Protein AF-A0A9E9LYY3-F1 (afdb_monomer_lite)

Foldseek 3Di:
DDLVVVVVVCVVQVWDWDDDPLFIDIDHDPVVCVVCVVVCVVCVNVNSVVVQVVCLVVVNHPQDDDPNHGDQDPSNVVSVVVVVVVVVVVVVVVVD

Secondary structure (DSSP, 8-state):
--HHHHHHHHHHTT-EEEEETTEEEEES-HHHHHHHHHHHHHTHHHHHHHHHHHHHHTT----EEETTEEE--HHHHHHHHHHHHHHHHHHHTT--

Structure (mmCIF, N/CA/C/O backbone):
data_AF-A0A9E9LYY3-F1
#
_entry.id   AF-A0A9E9LYY3-F1
#
loop_
_atom_site.group_PDB
_atom_site.id
_atom_site.type_symbol
_atom_site.label_atom_id
_atom_site.label_alt_id
_atom_site.label_comp_id
_atom_site.label_asym_id
_atom_site.label_entity_id
_atom_site.label_seq_id
_atom_site.pdbx_PDB_ins_code
_atom_site.Cartn_x
_atom_site.Cartn_y
_atom_site.Cartn_z
_atom_site.occupancy
_atom_site.B_iso_or_equiv
_atom_site.auth_seq_id
_atom_site.auth_comp_id
_atom_site.auth_asym_id
_atom_site.auth_atom_id
_atom_site.pdbx_PDB_model_num
ATOM 1 N N . MET A 1 1 ? 5.431 8.750 12.786 1.00 68.25 1 MET A N 1
ATOM 2 C CA . MET A 1 1 ? 4.513 7.610 12.573 1.00 68.25 1 MET A CA 1
ATOM 3 C C . MET A 1 1 ? 5.264 6.540 11.789 1.00 68.25 1 MET A C 1
ATOM 5 O O . MET A 1 1 ? 6.020 6.913 10.905 1.00 68.25 1 MET A O 1
ATOM 9 N N . ASN A 1 2 ? 5.129 5.250 12.106 1.00 88.88 2 ASN A N 1
ATOM 10 C CA . ASN A 1 2 ? 5.723 4.184 11.285 1.00 88.88 2 ASN A CA 1
ATOM 11 C C . ASN A 1 2 ? 4.665 3.678 10.291 1.00 88.88 2 ASN A C 1
ATOM 13 O O . ASN A 1 2 ? 3.712 3.017 10.698 1.00 88.88 2 ASN A O 1
ATOM 17 N N . ILE A 1 3 ? 4.828 4.010 9.008 1.00 89.06 3 ILE A N 1
ATOM 18 C CA . ILE A 1 3 ? 3.831 3.733 7.962 1.00 89.06 3 ILE A CA 1
ATOM 19 C C . ILE A 1 3 ? 3.665 2.242 7.685 1.00 89.06 3 ILE A C 1
ATOM 21 O O . ILE A 1 3 ? 2.538 1.789 7.519 1.00 89.06 3 ILE A O 1
ATOM 25 N N . ALA A 1 4 ? 4.748 1.466 7.739 1.00 87.69 4 ALA A N 1
ATOM 26 C CA . ALA A 1 4 ? 4.668 0.016 7.590 1.00 87.69 4 ALA A CA 1
ATOM 27 C C . ALA A 1 4 ? 3.793 -0.606 8.692 1.00 87.69 4 ALA A C 1
ATOM 29 O O . ALA A 1 4 ? 2.933 -1.437 8.412 1.00 87.69 4 ALA A O 1
ATOM 30 N N . ARG A 1 5 ? 3.950 -0.147 9.945 1.00 91.69 5 ARG A N 1
ATOM 31 C CA . ARG A 1 5 ? 3.109 -0.603 11.066 1.00 91.69 5 ARG A CA 1
ATOM 32 C C . ARG A 1 5 ? 1.654 -0.160 10.923 1.00 91.69 5 ARG A C 1
ATOM 34 O O . ARG A 1 5 ? 0.769 -0.945 11.233 1.00 91.69 5 ARG A O 1
ATOM 41 N N . LEU A 1 6 ? 1.407 1.060 10.441 1.00 90.50 6 LEU A N 1
ATOM 42 C CA . LEU A 1 6 ? 0.052 1.547 10.168 1.00 90.50 6 LEU A CA 1
ATOM 43 C C . LEU A 1 6 ? -0.639 0.695 9.096 1.00 90.50 6 LEU A C 1
ATOM 45 O O . LEU A 1 6 ? -1.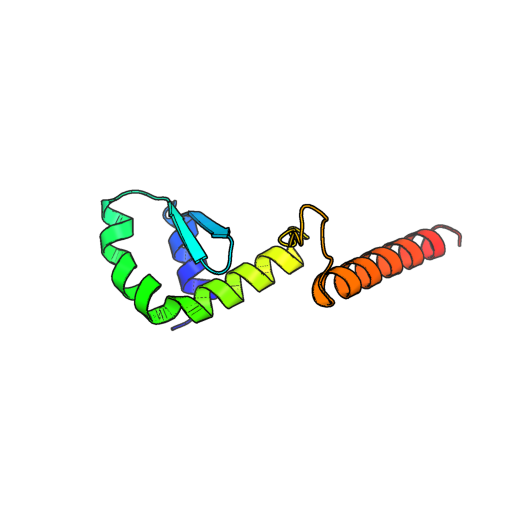771 0.268 9.290 1.00 90.50 6 LEU A O 1
ATOM 49 N N . ILE A 1 7 ? 0.046 0.418 7.985 1.00 90.62 7 ILE A N 1
ATOM 50 C CA . ILE A 1 7 ? -0.490 -0.400 6.891 1.00 90.62 7 ILE A CA 1
ATOM 51 C C . ILE A 1 7 ? -0.739 -1.839 7.360 1.00 90.62 7 ILE A C 1
ATOM 53 O O . ILE A 1 7 ? -1.784 -2.399 7.041 1.00 90.62 7 ILE A O 1
ATOM 57 N N . ALA A 1 8 ? 0.175 -2.423 8.141 1.00 91.19 8 ALA A N 1
ATOM 58 C CA . ALA A 1 8 ? -0.009 -3.752 8.722 1.00 91.19 8 ALA A CA 1
ATOM 59 C C . ALA A 1 8 ? -1.243 -3.810 9.634 1.00 91.19 8 ALA A C 1
ATOM 61 O O . ALA A 1 8 ? -2.100 -4.663 9.429 1.00 91.19 8 ALA A O 1
ATOM 62 N N . TYR A 1 9 ? -1.387 -2.846 10.550 1.00 91.25 9 TYR A N 1
ATOM 63 C CA . TYR A 1 9 ? -2.567 -2.716 11.409 1.00 91.25 9 TYR A CA 1
ATOM 64 C C . TYR A 1 9 ? -3.859 -2.627 10.587 1.00 91.25 9 TYR A C 1
ATOM 66 O O . TYR A 1 9 ? -4.811 -3.364 10.820 1.00 91.25 9 TYR A O 1
ATOM 74 N N . CYS A 1 10 ? -3.878 -1.773 9.562 1.00 91.50 10 CY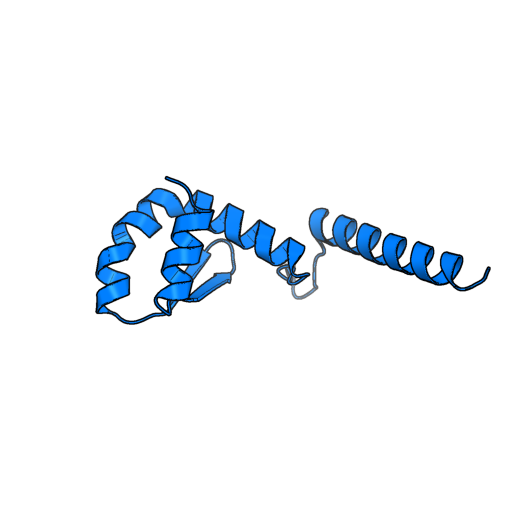S A N 1
ATOM 75 C CA . CYS A 1 10 ? -5.029 -1.642 8.672 1.00 91.50 10 CYS A CA 1
ATOM 76 C C . CYS A 1 10 ? -5.392 -2.992 8.025 1.00 91.50 10 CYS A C 1
ATOM 78 O O . CYS A 1 10 ? -6.553 -3.394 8.054 1.00 91.50 10 CYS A O 1
ATOM 80 N N . ARG A 1 11 ? -4.404 -3.729 7.503 1.00 91.94 11 ARG A N 1
ATOM 81 C CA . ARG A 1 11 ? -4.613 -5.052 6.888 1.00 91.94 11 ARG A CA 1
ATOM 82 C C . ARG A 1 11 ? -5.152 -6.084 7.881 1.00 91.94 11 ARG A C 1
ATOM 84 O O . ARG A 1 11 ? -6.061 -6.829 7.532 1.00 91.94 11 ARG A O 1
ATOM 91 N N . GLU A 1 12 ? -4.634 -6.109 9.109 1.00 93.81 12 GLU A N 1
ATOM 92 C CA . GLU A 1 12 ? -5.114 -6.993 10.185 1.00 93.81 12 GLU A CA 1
ATOM 93 C C . GLU A 1 12 ? -6.581 -6.720 10.549 1.00 93.81 12 GLU A C 1
ATOM 95 O O . GLU A 1 12 ? -7.317 -7.641 10.897 1.00 93.81 12 GLU A O 1
ATOM 100 N N . HIS A 1 13 ? -7.025 -5.473 10.391 1.00 90.94 13 HIS A N 1
ATOM 101 C CA . HIS A 1 13 ? -8.406 -5.044 10.609 1.00 90.94 13 HIS A CA 1
ATOM 102 C C . HIS A 1 13 ? -9.280 -5.081 9.343 1.00 90.94 13 HIS A C 1
ATOM 104 O O . HIS A 1 13 ? -10.349 -4.475 9.305 1.00 90.94 13 HIS A O 1
ATOM 110 N N . GLY A 1 14 ? -8.857 -5.808 8.303 1.00 89.75 14 GLY A N 1
ATOM 111 C CA . GLY A 1 14 ? -9.656 -6.017 7.091 1.00 89.75 14 GLY A CA 1
ATOM 112 C C . GLY A 1 14 ? -9.701 -4.813 6.149 1.00 89.75 14 GLY A C 1
ATOM 113 O O . GLY A 1 14 ? -10.598 -4.718 5.310 1.00 89.75 14 GLY A O 1
ATOM 114 N N . ILE A 1 15 ? -8.748 -3.888 6.280 1.00 91.50 15 ILE A N 1
ATOM 115 C CA . ILE A 1 15 ? -8.618 -2.733 5.399 1.00 91.50 15 ILE A CA 1
ATOM 116 C C . ILE A 1 15 ? -7.645 -3.060 4.268 1.00 91.50 15 ILE A C 1
ATOM 118 O O . ILE A 1 15 ? -6.465 -3.350 4.478 1.00 91.50 15 ILE A O 1
ATOM 122 N N . GLU A 1 16 ? -8.138 -2.951 3.043 1.00 89.44 16 GLU A N 1
ATOM 123 C CA . GLU A 1 16 ? -7.380 -3.157 1.818 1.00 89.44 16 GLU A CA 1
ATOM 124 C C . GLU A 1 16 ? -6.991 -1.817 1.189 1.00 89.44 16 GLU A C 1
ATOM 126 O O . GLU A 1 16 ? -7.785 -0.871 1.134 1.00 89.44 16 GLU A O 1
ATOM 131 N N . PHE A 1 17 ? -5.773 -1.759 0.648 1.00 87.31 17 PHE A N 1
ATOM 132 C CA . PHE A 1 17 ? -5.277 -0.619 -0.116 1.00 87.31 17 PHE A CA 1
ATOM 133 C C . PHE A 1 17 ? -5.118 -1.007 -1.582 1.00 87.31 17 PHE A C 1
ATOM 135 O O . PHE A 1 17 ? -4.459 -1.994 -1.904 1.00 87.31 17 PHE A O 1
ATOM 142 N N . CYS A 1 18 ? -5.666 -0.193 -2.479 1.00 82.81 18 CYS A N 1
ATOM 143 C CA . CYS A 1 18 ? -5.438 -0.311 -3.913 1.00 82.81 18 CYS A CA 1
ATOM 144 C C . CYS A 1 18 ? -4.790 0.971 -4.426 1.00 82.81 18 CYS A C 1
ATOM 146 O O . CYS A 1 18 ? -5.383 2.050 -4.346 1.00 82.81 18 CYS A O 1
ATOM 148 N N . LEU A 1 19 ? -3.584 0.856 -4.975 1.00 80.19 19 LEU A N 1
ATOM 149 C CA . LEU A 1 19 ? -2.901 1.968 -5.621 1.00 80.19 19 LEU A CA 1
ATOM 150 C C . LEU A 1 19 ? -3.326 2.061 -7.094 1.00 80.19 19 LEU A C 1
ATOM 152 O O . LEU A 1 19 ? -3.367 1.056 -7.798 1.00 80.19 19 LEU A O 1
ATOM 156 N N . GLY A 1 20 ? -3.623 3.266 -7.576 1.00 73.88 20 GLY A N 1
ATOM 157 C CA . GLY A 1 20 ? -3.873 3.517 -8.996 1.00 73.88 20 GLY A CA 1
ATOM 158 C C . GLY A 1 20 ? -3.723 4.994 -9.349 1.00 73.88 20 GLY A C 1
ATOM 159 O O . GLY A 1 20 ? -4.216 5.852 -8.619 1.00 73.88 20 GLY A O 1
ATOM 160 N N . ASN A 1 21 ? -3.041 5.303 -10.458 1.00 70.62 21 ASN A N 1
ATOM 161 C CA . ASN A 1 21 ? -2.834 6.666 -10.978 1.00 70.62 21 ASN A CA 1
ATOM 162 C C . ASN A 1 21 ? -2.375 7.690 -9.914 1.00 70.62 21 ASN A C 1
ATOM 164 O O . ASN A 1 21 ? -2.899 8.800 -9.846 1.00 70.62 21 ASN A O 1
ATOM 168 N N . GLY A 1 22 ? -1.444 7.312 -9.028 1.00 69.88 22 GLY A N 1
ATOM 169 C CA . GLY A 1 22 ? -0.953 8.194 -7.955 1.00 69.88 22 GLY A CA 1
ATOM 170 C C . GLY A 1 22 ? -1.968 8.465 -6.833 1.00 69.88 22 GLY A C 1
ATOM 171 O O . GLY A 1 22 ? -1.801 9.386 -6.034 1.00 69.88 22 GLY A O 1
ATOM 172 N N . THR A 1 23 ? -3.038 7.674 -6.763 1.00 74.19 23 THR A N 1
ATOM 173 C CA . THR A 1 23 ? -4.037 7.714 -5.694 1.00 74.19 23 THR A CA 1
ATOM 174 C C . THR A 1 23 ? -4.089 6.383 -4.962 1.00 74.19 23 THR A C 1
ATOM 176 O O . THR A 1 23 ? -3.849 5.330 -5.552 1.00 74.19 23 THR A O 1
ATOM 179 N N . VAL A 1 24 ? -4.414 6.433 -3.669 1.00 83.19 24 VAL A N 1
ATOM 180 C CA . VAL A 1 24 ? -4.709 5.241 -2.876 1.00 83.19 24 VAL A CA 1
ATOM 181 C C . VAL A 1 24 ? -6.215 5.179 -2.650 1.00 83.19 24 VAL A C 1
ATOM 183 O O . VAL A 1 24 ? -6.829 6.149 -2.201 1.00 83.19 24 VAL A O 1
ATOM 186 N N . LYS A 1 25 ? -6.818 4.052 -3.013 1.00 85.31 25 LYS A N 1
ATOM 187 C CA . LYS A 1 25 ? -8.189 3.695 -2.658 1.00 85.31 25 LYS A CA 1
ATOM 188 C C . LYS A 1 25 ? -8.128 2.773 -1.451 1.00 85.31 25 LYS A C 1
ATOM 190 O O . LYS A 1 25 ? -7.255 1.912 -1.381 1.00 85.31 25 LYS A O 1
ATOM 195 N N . VAL A 1 26 ? -9.050 2.970 -0.520 1.00 87.94 26 VAL A N 1
ATOM 196 C CA . VAL A 1 26 ? -9.133 2.210 0.727 1.00 87.94 26 VAL A CA 1
ATOM 197 C C . VAL A 1 26 ? -10.483 1.509 0.750 1.00 87.94 26 VAL A C 1
ATOM 199 O O . VAL A 1 26 ? -11.498 2.128 0.423 1.00 87.94 26 VAL A O 1
ATOM 202 N N . ARG A 1 27 ? -10.496 0.225 1.095 1.00 88.94 27 ARG A N 1
ATOM 203 C CA . ARG A 1 27 ? -11.704 -0.592 1.252 1.00 88.94 27 ARG A CA 1
ATOM 204 C C . ARG A 1 27 ? -11.669 -1.251 2.627 1.00 88.94 27 ARG A C 1
ATOM 206 O O . ARG A 1 27 ? -10.605 -1.653 3.063 1.00 88.94 27 ARG A O 1
ATOM 213 N N . GLY A 1 28 ? -12.810 -1.355 3.293 1.00 88.38 28 GLY A N 1
ATOM 214 C CA . GLY A 1 28 ? -12.923 -1.835 4.670 1.00 88.38 28 GLY A CA 1
ATOM 215 C C . GLY A 1 28 ? -14.311 -1.524 5.227 1.00 88.38 28 GLY A C 1
ATOM 216 O O . GLY A 1 28 ? -15.174 -1.030 4.492 1.00 88.38 28 GLY A O 1
ATOM 217 N N . THR A 1 29 ? -14.535 -1.810 6.506 1.00 89.12 29 THR A N 1
ATOM 218 C CA . THR A 1 29 ? -15.788 -1.461 7.185 1.00 89.12 29 THR A CA 1
ATOM 219 C C . THR A 1 29 ? -15.851 0.047 7.460 1.00 89.12 29 THR A C 1
ATOM 221 O O . THR A 1 29 ? -14.828 0.695 7.684 1.00 89.12 29 THR A O 1
ATOM 224 N N . ALA A 1 30 ? -17.048 0.635 7.364 1.00 84.56 30 ALA A N 1
ATOM 225 C CA . ALA A 1 30 ? -17.222 2.091 7.396 1.00 84.56 30 ALA A CA 1
ATOM 226 C C . ALA A 1 30 ? -16.787 2.717 8.732 1.00 84.56 30 ALA A C 1
ATOM 228 O O . ALA A 1 30 ? -16.135 3.754 8.733 1.00 84.56 30 ALA A O 1
ATOM 229 N N . ASP A 1 31 ? -17.089 2.042 9.839 1.00 87.81 31 ASP A N 1
ATOM 230 C CA . ASP A 1 31 ? -16.702 2.406 11.204 1.00 87.81 31 ASP A CA 1
ATOM 231 C C . ASP A 1 31 ? -15.180 2.516 11.369 1.00 87.81 31 ASP A C 1
ATOM 233 O O . ASP A 1 31 ? -14.669 3.545 11.809 1.00 87.81 31 ASP A O 1
ATOM 237 N N . ILE A 1 32 ? -14.444 1.495 10.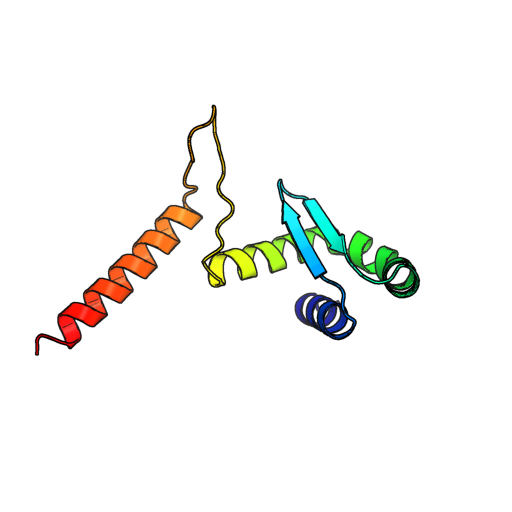928 1.00 84.25 32 ILE A N 1
ATOM 238 C CA . ILE A 1 32 ? -12.982 1.469 11.022 1.00 84.25 32 ILE A CA 1
ATOM 239 C C . ILE A 1 32 ? -12.369 2.485 10.051 1.00 84.25 32 ILE A C 1
ATOM 241 O O . ILE A 1 32 ? -11.418 3.188 10.395 1.00 84.25 32 ILE A O 1
ATOM 245 N N . ILE A 1 33 ? -12.911 2.601 8.832 1.00 88.00 33 ILE A N 1
ATOM 246 C CA . ILE A 1 33 ? -12.425 3.582 7.857 1.00 88.00 33 ILE A CA 1
ATOM 247 C C . ILE A 1 33 ? -12.555 4.999 8.407 1.00 88.00 33 ILE A C 1
ATOM 249 O O . ILE A 1 33 ? -11.594 5.754 8.290 1.00 88.00 33 ILE A O 1
ATOM 253 N N . GLU A 1 34 ? -13.701 5.370 8.979 1.00 89.19 34 GLU A N 1
ATOM 254 C CA . GLU A 1 34 ? -13.924 6.713 9.523 1.00 89.19 34 GLU A CA 1
ATOM 255 C C . GLU A 1 34 ? -12.954 7.048 10.658 1.00 89.19 34 GLU A C 1
ATOM 257 O O . GLU A 1 34 ? -12.425 8.163 10.691 1.00 89.19 34 GLU A O 1
ATOM 262 N N . GLU A 1 35 ? -12.650 6.078 11.524 1.00 89.00 35 GLU A N 1
ATOM 263 C CA . GLU A 1 35 ? -11.690 6.242 12.617 1.00 89.00 35 GLU A CA 1
ATOM 264 C C . GLU A 1 35 ? -10.269 6.514 12.099 1.00 89.00 35 GLU A C 1
ATOM 266 O O . GLU A 1 35 ? -9.577 7.414 12.586 1.00 89.00 35 GLU A O 1
ATOM 271 N N . ILE A 1 36 ? -9.829 5.785 11.066 1.00 88.12 36 ILE A N 1
ATOM 272 C CA . ILE A 1 36 ? -8.445 5.879 10.582 1.00 88.12 36 ILE A CA 1
ATOM 273 C C . ILE A 1 36 ? -8.245 6.902 9.458 1.00 88.12 36 ILE A C 1
ATOM 275 O O . ILE A 1 36 ? -7.107 7.285 9.161 1.00 88.12 36 ILE A O 1
ATOM 279 N N . LEU A 1 37 ? -9.323 7.361 8.811 1.00 87.94 37 LEU A N 1
ATOM 280 C CA . LEU A 1 37 ? -9.272 8.260 7.653 1.00 87.94 37 LEU A CA 1
ATOM 281 C C . LEU A 1 37 ? -8.424 9.520 7.893 1.00 87.94 37 LEU A C 1
ATOM 283 O O . LEU A 1 37 ? -7.657 9.884 6.994 1.00 87.94 37 LEU A O 1
ATOM 287 N N . PRO A 1 38 ? -8.514 10.202 9.056 1.00 91.62 38 PRO A N 1
ATOM 288 C CA . PRO A 1 38 ? -7.700 11.384 9.328 1.00 91.62 38 PRO A CA 1
ATOM 289 C C . PRO A 1 38 ? -6.201 11.068 9.314 1.00 91.62 38 PRO A C 1
ATOM 291 O O . PRO A 1 38 ? -5.414 11.818 8.734 1.00 91.62 38 PRO A O 1
ATOM 294 N N . VAL A 1 39 ? -5.817 9.921 9.882 1.00 90.94 39 VAL A N 1
ATOM 295 C CA . VAL A 1 39 ? -4.425 9.454 9.932 1.00 90.94 39 VAL A CA 1
ATOM 296 C C . VAL A 1 39 ? -3.932 9.103 8.529 1.00 90.94 39 VAL A C 1
ATOM 298 O O . VAL A 1 39 ? -2.858 9.549 8.121 1.00 90.94 39 VAL A O 1
ATOM 301 N N . LEU A 1 40 ? -4.737 8.378 7.745 1.00 88.31 40 LEU A N 1
ATOM 302 C CA . LEU A 1 40 ? -4.401 8.048 6.357 1.00 88.31 40 LEU A CA 1
ATOM 303 C C . LEU A 1 40 ? -4.229 9.302 5.489 1.00 88.31 40 LEU A C 1
ATOM 305 O O . LEU A 1 40 ? -3.327 9.359 4.654 1.00 88.31 40 LEU A O 1
ATOM 309 N N . ARG A 1 41 ? -5.068 10.327 5.686 1.00 89.44 41 ARG A N 1
ATOM 310 C CA . ARG A 1 41 ? -4.958 11.600 4.958 1.00 89.44 41 ARG A CA 1
ATOM 311 C C . ARG A 1 41 ? -3.687 12.361 5.323 1.00 89.44 41 ARG A C 1
ATOM 313 O O . ARG A 1 41 ? -3.021 12.853 4.414 1.00 89.44 41 ARG A O 1
ATOM 320 N N . ALA A 1 42 ? -3.339 12.426 6.609 1.00 91.19 42 ALA A N 1
ATOM 321 C CA . ALA A 1 42 ? -2.131 13.107 7.077 1.00 91.19 42 ALA A CA 1
ATOM 322 C C . ALA A 1 42 ? -0.847 12.488 6.495 1.00 91.19 42 ALA A C 1
ATOM 324 O O . ALA A 1 42 ? 0.103 13.207 6.199 1.00 91.19 42 ALA A O 1
ATOM 325 N N . HIS A 1 43 ? -0.852 11.173 6.262 1.00 90.00 43 HIS A N 1
ATOM 326 C CA . HIS A 1 43 ? 0.304 10.413 5.781 1.00 90.00 43 HIS A CA 1
ATOM 327 C C . HIS A 1 43 ? 0.166 9.914 4.332 1.00 90.00 43 HIS A C 1
ATOM 329 O O . HIS A 1 43 ? 0.869 8.991 3.917 1.00 90.00 43 HIS A O 1
ATOM 335 N N . LYS A 1 44 ? -0.720 10.520 3.527 1.00 87.12 44 LYS A N 1
ATOM 336 C CA . LYS A 1 44 ? -1.074 10.038 2.177 1.00 87.12 44 LYS A CA 1
ATOM 337 C C . LYS A 1 44 ? 0.142 9.763 1.285 1.00 87.12 44 LYS A C 1
ATOM 339 O O . LYS A 1 44 ? 0.181 8.733 0.619 1.00 87.12 44 LYS A O 1
ATOM 344 N N . LYS A 1 45 ? 1.105 10.690 1.241 1.00 85.62 45 LYS A N 1
ATOM 345 C CA . LYS A 1 45 ? 2.296 10.563 0.385 1.00 85.62 45 LYS A CA 1
ATOM 346 C C . LYS A 1 45 ? 3.151 9.368 0.804 1.00 85.62 45 LYS A C 1
ATOM 348 O O . LYS A 1 45 ? 3.471 8.529 -0.023 1.00 85.62 45 LYS A O 1
ATOM 353 N N . GLU A 1 46 ? 3.445 9.264 2.093 1.00 88.31 46 GLU A N 1
ATOM 354 C CA . GLU A 1 46 ? 4.288 8.200 2.640 1.00 88.31 46 GLU A CA 1
ATOM 355 C C . GLU A 1 46 ? 3.639 6.817 2.460 1.00 88.31 46 GLU A C 1
ATOM 357 O O . GLU A 1 46 ? 4.328 5.839 2.183 1.00 88.31 46 GLU A O 1
ATOM 362 N N . ILE A 1 47 ? 2.305 6.738 2.560 1.00 87.94 47 ILE A N 1
ATOM 363 C CA . ILE A 1 47 ? 1.533 5.520 2.272 1.00 87.94 47 ILE A CA 1
ATOM 364 C C . ILE A 1 47 ? 1.653 5.136 0.793 1.00 87.94 47 ILE A C 1
ATOM 366 O O . ILE A 1 47 ? 1.898 3.972 0.488 1.00 87.94 47 ILE A O 1
ATOM 370 N N . ILE A 1 48 ? 1.500 6.096 -0.126 1.00 86.00 48 ILE A N 1
ATOM 371 C CA . ILE A 1 48 ? 1.655 5.854 -1.568 1.00 86.00 48 ILE A CA 1
ATOM 372 C C . ILE A 1 48 ? 3.066 5.358 -1.884 1.00 86.00 48 ILE A C 1
ATOM 374 O O . ILE A 1 48 ? 3.203 4.362 -2.594 1.00 86.00 48 ILE A O 1
ATOM 378 N N . ASP A 1 49 ? 4.094 6.007 -1.341 1.00 84.88 49 ASP A N 1
ATOM 379 C CA . ASP A 1 49 ? 5.489 5.628 -1.568 1.00 84.88 49 ASP A CA 1
ATOM 380 C C . ASP A 1 49 ? 5.748 4.202 -1.052 1.00 84.88 49 ASP A C 1
ATOM 382 O O . ASP A 1 49 ? 6.300 3.368 -1.772 1.00 84.88 49 ASP A O 1
ATOM 386 N N . HIS A 1 50 ? 5.265 3.877 0.153 1.00 86.56 50 HIS A N 1
ATOM 387 C CA . HIS A 1 50 ? 5.414 2.542 0.735 1.00 86.56 50 HIS A CA 1
ATOM 388 C C . HIS A 1 50 ? 4.711 1.456 -0.092 1.00 86.56 50 HIS A C 1
ATOM 390 O O . HIS A 1 50 ? 5.323 0.445 -0.431 1.00 86.56 50 HIS A O 1
ATOM 396 N N . LEU A 1 51 ? 3.445 1.677 -0.462 1.00 84.44 51 LEU A N 1
ATOM 397 C CA . LEU A 1 51 ? 2.672 0.728 -1.270 1.00 84.44 51 LEU A CA 1
ATOM 398 C C . LEU A 1 51 ? 3.255 0.566 -2.680 1.00 84.44 51 LEU A C 1
ATOM 400 O O . LEU A 1 51 ? 3.228 -0.531 -3.229 1.00 84.44 51 LEU A O 1
ATOM 404 N N . SER A 1 52 ? 3.816 1.630 -3.261 1.00 80.75 52 SER A N 1
ATOM 405 C CA . SER A 1 52 ? 4.487 1.565 -4.566 1.00 80.75 52 SER A CA 1
ATOM 406 C C . SER A 1 52 ? 5.726 0.671 -4.505 1.00 80.75 52 SER A C 1
ATOM 408 O O . SER A 1 52 ? 5.927 -0.166 -5.383 1.00 80.75 52 SER A O 1
ATOM 410 N N . ILE A 1 53 ? 6.527 0.798 -3.443 1.00 79.38 53 ILE A N 1
ATOM 411 C CA . ILE A 1 53 ? 7.694 -0.060 -3.204 1.00 79.38 53 ILE A CA 1
ATOM 412 C C . ILE A 1 53 ? 7.262 -1.518 -2.997 1.00 79.38 53 ILE A C 1
ATOM 414 O O . ILE A 1 53 ? 7.848 -2.420 -3.596 1.00 79.38 53 ILE A O 1
ATOM 418 N N . GLU A 1 54 ? 6.223 -1.770 -2.194 1.00 79.31 54 GLU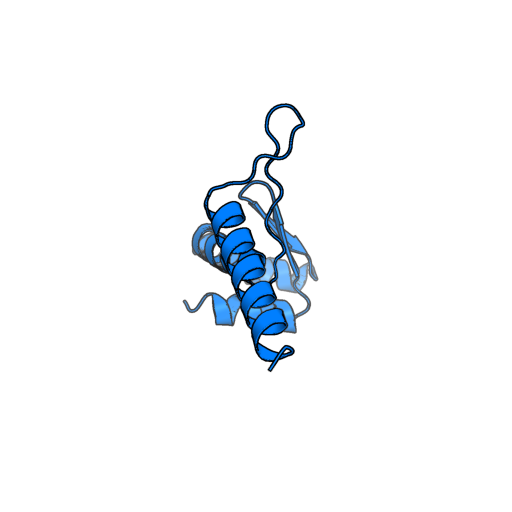 A N 1
ATOM 419 C CA . GLU A 1 54 ? 5.674 -3.122 -2.020 1.00 79.31 54 GLU A CA 1
ATOM 420 C C . GLU A 1 54 ? 5.196 -3.725 -3.350 1.00 79.31 54 GLU A C 1
ATOM 422 O O . GLU A 1 54 ? 5.479 -4.889 -3.626 1.00 79.31 54 GLU A O 1
ATOM 427 N N . MET A 1 55 ? 4.529 -2.941 -4.202 1.00 72.38 55 MET A N 1
ATOM 428 C CA . MET A 1 55 ? 4.084 -3.371 -5.531 1.00 72.38 55 MET A CA 1
ATOM 429 C C . MET A 1 55 ? 5.256 -3.728 -6.457 1.00 72.38 55 MET A C 1
ATOM 431 O O . MET A 1 55 ? 5.211 -4.763 -7.126 1.00 72.38 55 MET A O 1
ATOM 435 N N . ILE A 1 56 ? 6.334 -2.935 -6.445 1.00 68.81 56 ILE A N 1
ATOM 436 C CA . ILE A 1 56 ? 7.577 -3.242 -7.170 1.00 68.81 56 ILE A CA 1
ATOM 437 C C . ILE A 1 56 ? 8.165 -4.573 -6.677 1.00 68.81 56 ILE A C 1
ATOM 439 O O . ILE A 1 56 ? 8.451 -5.455 -7.489 1.00 68.81 56 ILE A O 1
ATOM 443 N N . HIS A 1 57 ? 8.292 -4.759 -5.359 1.00 70.12 57 HIS A N 1
ATOM 444 C CA . HIS A 1 57 ? 8.824 -5.996 -4.775 1.00 70.12 57 HIS A CA 1
ATOM 445 C C . HIS A 1 57 ? 7.943 -7.221 -5.050 1.00 70.12 57 HIS A C 1
ATOM 447 O O . HIS A 1 57 ? 8.466 -8.304 -5.311 1.00 70.12 57 HIS A O 1
ATOM 453 N N . ALA A 1 58 ? 6.619 -7.055 -5.058 1.00 67.81 58 ALA A N 1
ATOM 454 C CA . ALA A 1 58 ? 5.671 -8.105 -5.425 1.00 67.81 58 ALA A CA 1
ATOM 455 C C . ALA A 1 58 ? 5.720 -8.456 -6.925 1.00 67.81 58 ALA A C 1
ATOM 457 O O . ALA A 1 58 ? 5.097 -9.421 -7.362 1.00 67.81 58 ALA A O 1
ATOM 458 N N . GLY A 1 59 ? 6.456 -7.687 -7.736 1.00 63.00 59 GLY A N 1
ATOM 459 C CA . GLY A 1 59 ? 6.462 -7.821 -9.189 1.00 63.00 59 GLY A CA 1
ATOM 460 C C . GLY A 1 59 ? 5.180 -7.318 -9.853 1.00 63.00 59 GLY A C 1
ATOM 461 O O . GLY A 1 59 ? 5.026 -7.513 -11.056 1.00 63.00 59 GLY A O 1
ATOM 462 N N . CYS A 1 60 ? 4.303 -6.662 -9.093 1.00 61.34 60 CYS A N 1
ATOM 463 C CA . CYS A 1 60 ? 3.083 -6.007 -9.546 1.00 61.34 60 CYS A CA 1
ATOM 464 C C . CYS A 1 60 ? 3.411 -4.565 -9.936 1.00 61.34 60 CYS A C 1
ATOM 466 O O . CYS A 1 60 ? 2.978 -3.617 -9.287 1.00 61.34 60 CYS A O 1
ATOM 468 N N . LEU A 1 61 ? 4.240 -4.386 -10.960 1.00 57.84 61 LEU A N 1
ATOM 469 C CA . LEU A 1 61 ? 4.559 -3.049 -11.441 1.00 57.84 61 LEU A CA 1
ATOM 470 C C . LEU A 1 61 ? 3.303 -2.421 -12.067 1.00 57.84 61 LEU A C 1
ATOM 472 O O . LEU A 1 61 ? 2.657 -3.088 -12.875 1.00 57.84 61 LEU A O 1
ATOM 476 N N . PRO A 1 62 ? 2.948 -1.167 -11.738 1.00 54.53 62 PRO A N 1
ATOM 477 C CA . PRO A 1 62 ? 1.855 -0.493 -12.422 1.00 54.53 62 PRO A CA 1
ATOM 478 C C . PRO A 1 62 ? 2.189 -0.373 -13.913 1.00 54.53 62 PRO A C 1
ATOM 480 O O . PRO A 1 62 ? 3.199 0.221 -14.286 1.00 54.53 62 PRO A O 1
ATOM 483 N N . GLU A 1 63 ? 1.355 -0.956 -14.770 1.00 56.66 63 GLU A N 1
ATOM 484 C CA . GLU A 1 63 ? 1.446 -0.762 -16.215 1.00 56.66 63 GLU A CA 1
ATOM 485 C C . GLU A 1 63 ? 1.095 0.699 -16.514 1.00 56.66 63 GLU A C 1
ATOM 487 O O . GLU A 1 63 ? -0.041 1.144 -16.335 1.00 56.66 63 GLU A O 1
ATOM 492 N N . VAL A 1 64 ? 2.099 1.486 -16.899 1.00 51.38 64 VAL A N 1
ATOM 493 C CA . VAL A 1 64 ? 1.890 2.857 -17.362 1.00 51.38 64 VAL A CA 1
ATOM 494 C C . VAL A 1 64 ? 1.604 2.765 -18.849 1.00 51.38 64 VAL A C 1
ATOM 496 O O . VAL A 1 64 ? 2.384 2.161 -19.565 1.00 51.38 64 VAL A O 1
ATOM 499 N N . TYR A 1 65 ? 0.513 3.352 -19.332 1.00 48.88 65 TYR A N 1
ATOM 500 C CA . TYR A 1 65 ? 0.200 3.374 -20.762 1.00 48.88 65 TYR A CA 1
ATOM 501 C C . TYR A 1 65 ? 0.350 4.791 -21.322 1.00 48.88 65 TYR A C 1
ATOM 503 O O . TYR A 1 65 ? -0.184 5.744 -20.753 1.00 48.88 65 TYR A O 1
ATOM 511 N N . TYR A 1 66 ? 1.025 4.941 -22.463 1.00 44.06 66 TYR A N 1
ATOM 512 C CA . TYR A 1 66 ? 1.087 6.189 -23.228 1.00 44.06 66 TYR A CA 1
ATOM 513 C C . TYR A 1 66 ? 0.514 5.953 -24.623 1.00 44.06 66 TYR A C 1
ATOM 515 O O . TYR A 1 66 ? 1.004 5.117 -25.373 1.00 44.06 66 TYR A O 1
ATOM 523 N N . ARG A 1 67 ? -0.551 6.688 -24.973 1.00 63.50 67 ARG A N 1
ATOM 524 C CA . ARG A 1 67 ? -1.307 6.514 -26.233 1.00 63.50 67 ARG A CA 1
ATOM 525 C C . ARG A 1 67 ? -1.835 5.087 -26.465 1.00 63.50 67 ARG A C 1
ATOM 527 O O . ARG A 1 67 ? -1.988 4.673 -27.605 1.00 63.50 67 ARG A O 1
ATOM 534 N N . GLY A 1 68 ? -2.149 4.367 -25.388 1.00 53.53 68 GLY A N 1
ATOM 535 C CA . GLY A 1 68 ? -2.660 2.993 -25.454 1.00 53.53 68 GLY A CA 1
ATOM 536 C C . GLY A 1 68 ? -1.578 1.913 -25.473 1.00 53.53 68 GLY A C 1
ATOM 537 O O . GLY A 1 68 ? -1.914 0.745 -25.333 1.00 53.53 68 GLY A O 1
ATOM 538 N N . GLU A 1 69 ? -0.301 2.290 -25.553 1.00 45.72 69 GLU A N 1
ATOM 539 C CA . GLU A 1 69 ? 0.826 1.355 -25.515 1.00 45.72 69 GLU A CA 1
ATOM 540 C C . GLU A 1 69 ? 1.439 1.297 -24.110 1.00 45.72 69 GLU A C 1
ATOM 542 O O . GLU A 1 69 ? 1.586 2.352 -23.480 1.00 45.72 69 GLU A O 1
ATOM 547 N N . PRO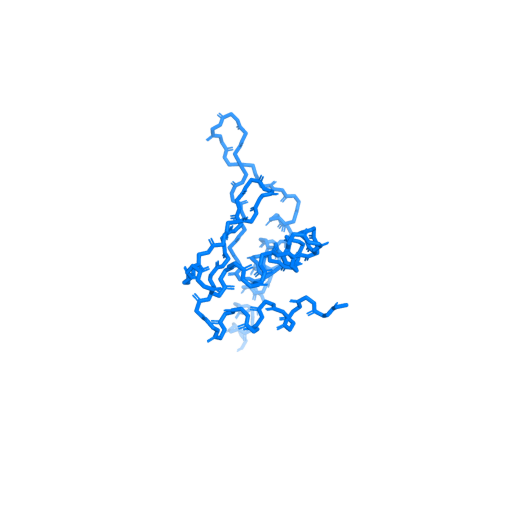 A 1 70 ? 1.807 0.108 -23.594 1.00 52.84 70 PRO A N 1
ATOM 548 C CA . PRO A 1 70 ? 2.501 -0.004 -22.319 1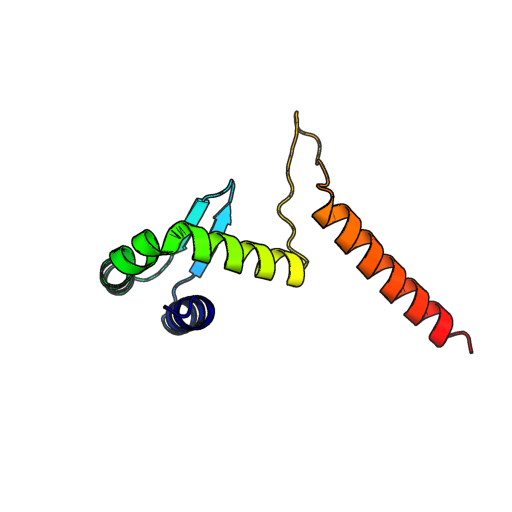.00 52.84 70 PRO A CA 1
ATOM 549 C C . PRO A 1 70 ? 3.887 0.650 -22.417 1.00 52.84 70 PRO A C 1
ATOM 551 O O . PRO A 1 70 ? 4.718 0.304 -23.253 1.00 52.84 70 PRO A O 1
ATOM 554 N N . VAL A 1 71 ? 4.138 1.608 -21.534 1.00 54.88 71 VAL A N 1
ATOM 555 C CA . VAL A 1 71 ? 5.420 2.266 -21.315 1.00 54.88 71 VAL A CA 1
ATOM 556 C C . VAL A 1 71 ? 6.049 1.683 -20.065 1.00 54.88 71 VAL A C 1
ATOM 558 O O . VAL A 1 71 ? 5.558 1.859 -18.952 1.00 54.88 71 VAL A O 1
ATOM 561 N N . TYR A 1 72 ? 7.180 1.017 -20.257 1.00 58.56 72 TYR A N 1
ATOM 562 C CA . TYR A 1 72 ? 8.017 0.557 -19.163 1.00 58.56 72 TYR A CA 1
ATOM 563 C C . TYR A 1 72 ? 8.865 1.730 -18.663 1.00 58.56 72 TYR A C 1
ATOM 565 O O . TYR A 1 72 ? 9.692 2.272 -19.393 1.00 58.56 72 TYR A O 1
ATOM 573 N N . THR A 1 73 ? 8.640 2.146 -17.421 1.00 60.31 73 THR A N 1
ATOM 574 C CA . THR A 1 73 ? 9.505 3.100 -16.710 1.00 60.31 73 THR A CA 1
ATOM 575 C C . THR A 1 73 ? 10.873 2.472 -16.407 1.00 60.31 73 THR A C 1
ATOM 577 O O . THR A 1 73 ? 10.989 1.247 -16.356 1.00 60.31 73 THR A O 1
ATOM 580 N N . GLU A 1 74 ? 11.914 3.281 -16.168 1.00 57.94 74 GLU A N 1
ATOM 581 C CA . GLU A 1 74 ? 13.265 2.784 -15.822 1.00 57.94 74 GLU A CA 1
ATOM 582 C C . GLU A 1 74 ? 13.236 1.781 -14.659 1.00 57.94 74 GLU A C 1
ATOM 584 O O . GLU A 1 74 ? 13.841 0.720 -14.748 1.00 57.94 74 GLU A O 1
ATOM 589 N N . ALA A 1 75 ? 12.412 2.019 -13.633 1.00 54.69 75 ALA A N 1
ATOM 590 C CA . ALA A 1 75 ? 12.239 1.087 -12.516 1.00 54.69 75 ALA A CA 1
ATOM 591 C C . ALA A 1 75 ? 11.663 -0.286 -12.938 1.00 54.69 75 ALA A C 1
ATOM 593 O O . ALA A 1 75 ? 11.962 -1.311 -12.321 1.00 54.69 75 ALA A O 1
ATOM 594 N N . GLN A 1 76 ? 10.836 -0.330 -13.990 1.00 56.56 76 GLN A N 1
ATOM 595 C CA . GLN A 1 76 ? 10.297 -1.572 -14.556 1.00 56.56 76 GLN A CA 1
ATOM 596 C C . GLN A 1 76 ? 11.342 -2.298 -15.409 1.00 56.56 76 GLN A C 1
ATOM 598 O O . GLN A 1 76 ? 11.409 -3.529 -15.369 1.00 56.56 76 GLN A O 1
ATOM 603 N N . ALA A 1 77 ? 12.172 -1.545 -16.135 1.00 58.56 77 ALA A N 1
ATOM 604 C CA . ALA A 1 77 ? 13.296 -2.077 -16.896 1.00 58.56 77 ALA A CA 1
ATOM 605 C C . ALA A 1 77 ? 14.380 -2.657 -15.969 1.00 58.56 77 ALA A C 1
ATOM 607 O O . ALA A 1 77 ? 14.831 -3.780 -16.192 1.00 58.56 77 ALA A O 1
ATOM 608 N N . ASP A 1 78 ? 14.712 -1.962 -14.880 1.00 58.06 78 ASP A N 1
ATOM 609 C CA . ASP A 1 78 ? 15.680 -2.417 -13.878 1.00 58.06 78 ASP A CA 1
ATOM 610 C C . ASP A 1 78 ? 15.209 -3.697 -13.178 1.00 58.06 78 ASP A C 1
ATOM 612 O O . ASP A 1 78 ? 15.975 -4.653 -13.038 1.00 58.06 78 ASP A O 1
ATOM 616 N N . LEU A 1 79 ? 13.925 -3.785 -12.803 1.00 59.19 79 LEU A N 1
ATOM 617 C CA . LEU A 1 79 ? 13.372 -5.007 -12.212 1.00 59.19 79 LEU A CA 1
ATOM 618 C C . LEU A 1 79 ? 13.365 -6.175 -13.211 1.00 59.19 79 LEU A C 1
ATOM 620 O O . LEU A 1 79 ? 13.631 -7.317 -12.825 1.00 59.19 79 LEU A O 1
ATOM 624 N N . ALA A 1 80 ? 13.072 -5.911 -14.487 1.00 59.41 80 ALA A N 1
ATOM 625 C CA . ALA A 1 80 ? 13.164 -6.918 -15.540 1.00 59.41 80 ALA A CA 1
ATOM 626 C C . ALA A 1 80 ? 14.611 -7.404 -15.720 1.00 59.41 80 ALA A C 1
ATOM 628 O O . ALA A 1 80 ? 14.836 -8.612 -15.833 1.00 59.41 80 ALA A O 1
ATOM 629 N N . LEU A 1 81 ? 15.594 -6.500 -15.658 1.00 60.09 81 LEU A N 1
ATOM 630 C CA . LEU A 1 81 ? 17.015 -6.840 -15.707 1.00 60.09 81 LEU A CA 1
ATOM 631 C C . LEU A 1 81 ? 17.422 -7.721 -14.520 1.00 60.09 81 LEU A C 1
ATOM 633 O O . LEU A 1 81 ? 18.021 -8.778 -14.716 1.00 60.09 81 LEU A O 1
ATOM 637 N N . VAL A 1 82 ? 17.029 -7.345 -13.298 1.00 60.97 82 VAL A N 1
ATOM 638 C CA . VAL A 1 82 ? 17.309 -8.114 -12.074 1.00 60.97 82 VAL A CA 1
ATOM 639 C C . VAL A 1 82 ? 16.681 -9.509 -12.140 1.00 60.97 82 VAL A C 1
ATOM 641 O O . VAL A 1 82 ? 17.351 -10.501 -11.844 1.00 60.97 82 VAL A O 1
ATOM 644 N N . LYS A 1 83 ? 15.418 -9.623 -12.577 1.00 58.66 83 LYS A N 1
ATOM 645 C CA . LYS A 1 83 ? 14.744 -10.923 -12.748 1.00 58.66 83 LYS A CA 1
ATOM 646 C C . LYS A 1 83 ? 15.425 -11.787 -13.810 1.00 58.66 83 LYS A C 1
ATOM 648 O O . LYS A 1 83 ? 15.612 -12.983 -13.586 1.00 58.66 83 LYS A O 1
ATOM 653 N N . THR A 1 84 ? 15.829 -11.190 -14.930 1.00 59.12 84 THR A N 1
ATOM 654 C CA . THR A 1 84 ? 16.525 -11.893 -16.019 1.00 59.12 84 THR A CA 1
ATOM 655 C C . THR A 1 84 ? 17.894 -12.388 -15.560 1.00 59.12 84 THR A C 1
ATOM 657 O O . THR A 1 84 ? 18.223 -13.554 -15.771 1.00 59.12 84 THR A O 1
ATOM 660 N N . GLN A 1 85 ? 18.654 -11.560 -14.840 1.00 62.59 85 GLN A N 1
ATOM 661 C CA . GLN A 1 85 ? 19.955 -11.941 -14.291 1.00 62.59 85 GLN A CA 1
ATOM 662 C C . GLN A 1 85 ? 19.835 -13.059 -13.245 1.00 62.59 85 GLN A C 1
ATOM 664 O O . GLN A 1 85 ? 20.628 -14.001 -13.250 1.00 62.59 85 GLN A O 1
ATOM 669 N N . ALA A 1 86 ? 18.823 -13.004 -12.375 1.00 60.41 86 ALA A N 1
ATOM 670 C CA . ALA A 1 86 ? 18.560 -14.053 -11.391 1.00 60.41 86 ALA A CA 1
ATOM 671 C C . ALA A 1 86 ? 18.198 -15.398 -12.052 1.00 60.41 86 ALA A C 1
ATOM 673 O O . ALA A 1 86 ? 18.655 -16.454 -11.606 1.00 60.41 86 ALA A O 1
ATOM 674 N N . LEU A 1 87 ? 17.416 -15.369 -13.136 1.00 58.66 87 LEU A N 1
ATOM 675 C CA . LEU A 1 87 ? 17.114 -16.543 -13.959 1.00 58.66 87 LEU A CA 1
ATOM 676 C C . LEU A 1 87 ? 18.369 -17.101 -14.633 1.00 58.66 87 LEU A C 1
ATOM 678 O O . LEU A 1 87 ? 18.610 -18.305 -14.549 1.00 58.66 87 LEU A O 1
ATOM 682 N N . LEU A 1 88 ? 19.188 -16.236 -15.234 1.00 59.88 88 LEU A N 1
ATOM 683 C CA . LEU A 1 88 ? 20.433 -16.628 -15.892 1.00 59.88 88 LEU A CA 1
ATOM 684 C C . LEU A 1 88 ? 21.373 -17.333 -14.906 1.00 59.88 88 LEU A C 1
ATOM 686 O O . LEU A 1 88 ? 21.827 -18.446 -15.162 1.00 59.88 88 LEU A O 1
ATOM 690 N N . ASN A 1 89 ? 21.570 -16.747 -13.723 1.00 67.38 89 ASN A N 1
ATOM 691 C CA . ASN A 1 89 ? 22.401 -17.323 -12.666 1.00 67.38 89 ASN A CA 1
ATOM 692 C C . ASN A 1 89 ? 21.885 -18.696 -12.204 1.00 67.38 89 ASN A C 1
ATOM 694 O O . ASN A 1 89 ? 22.677 -19.579 -11.886 1.00 67.38 89 ASN A O 1
ATOM 698 N N . ARG A 1 90 ? 20.562 -18.903 -12.197 1.00 64.19 90 ARG A N 1
ATOM 699 C CA . ARG A 1 90 ? 19.926 -20.171 -11.810 1.00 64.19 90 ARG A CA 1
ATOM 700 C C . ARG A 1 90 ? 20.027 -21.258 -12.884 1.00 64.19 90 ARG A C 1
ATOM 702 O O . ARG A 1 90 ? 20.056 -22.438 -12.547 1.00 64.19 90 ARG A O 1
ATOM 709 N N . VAL A 1 91 ? 20.044 -20.886 -14.162 1.00 65.25 91 VAL A N 1
ATOM 710 C CA . VAL A 1 91 ? 20.279 -21.824 -15.276 1.00 65.25 91 VAL A CA 1
ATOM 711 C C . VAL A 1 91 ? 21.754 -22.218 -15.332 1.00 65.25 91 VAL A C 1
ATOM 713 O O . VAL A 1 91 ? 22.079 -23.397 -15.479 1.00 65.25 91 VAL A O 1
ATOM 716 N N . MET A 1 92 ? 22.645 -21.248 -15.123 1.00 64.44 92 MET A N 1
ATOM 717 C CA . MET A 1 92 ? 24.090 -21.470 -15.101 1.00 64.44 92 MET A CA 1
ATOM 718 C C . MET A 1 92 ? 24.527 -22.326 -13.904 1.00 64.44 92 MET A C 1
ATOM 720 O O . MET A 1 92 ? 25.403 -23.167 -14.055 1.00 64.44 92 MET A O 1
ATOM 724 N N . SER A 1 93 ? 23.879 -22.197 -12.740 1.00 64.56 93 SER A N 1
ATOM 725 C CA . SER A 1 93 ? 24.183 -23.027 -11.562 1.00 64.56 93 SER A CA 1
ATOM 726 C C . SER A 1 93 ? 23.600 -24.444 -11.600 1.00 64.56 93 SER A C 1
ATOM 728 O O . SER A 1 93 ? 23.984 -25.275 -10.784 1.00 64.56 93 SER A O 1
ATOM 730 N N . LYS A 1 94 ? 22.678 -24.734 -12.528 1.00 56.75 94 LYS A N 1
ATOM 731 C CA . LYS A 1 94 ? 22.116 -26.078 -12.756 1.00 56.75 94 LYS A CA 1
ATOM 732 C C . LYS A 1 94 ? 22.819 -26.859 -13.869 1.00 56.75 94 LYS A C 1
ATOM 734 O O . LYS A 1 94 ? 22.503 -28.027 -14.064 1.00 56.75 94 LYS A O 1
ATOM 739 N N . SER A 1 95 ? 23.719 -26.207 -14.603 1.00 54.19 95 SER A N 1
ATOM 740 C CA . SER A 1 95 ? 24.476 -26.795 -15.716 1.00 54.19 95 SER A CA 1
ATOM 741 C C . SER A 1 95 ? 25.904 -27.206 -15.313 1.00 54.19 95 SER A C 1
ATOM 743 O O . SER A 1 95 ? 26.739 -27.392 -16.196 1.00 54.19 95 SER A O 1
ATOM 745 N N . ALA A 1 96 ? 26.187 -27.308 -14.007 1.00 49.19 96 ALA A N 1
ATOM 746 C CA . ALA A 1 96 ? 27.477 -27.705 -13.433 1.00 49.19 96 ALA A CA 1
ATOM 747 C C . ALA A 1 96 ? 27.383 -29.069 -12.740 1.00 49.19 96 ALA A C 1
ATOM 749 O O . ALA A 1 96 ? 26.325 -29.335 -12.122 1.00 49.19 96 ALA A O 1
#

Sequence (96 aa):
MNIARLIAYCREHGIEFCLGNGTVKVRGTADIIEEILPVLRAHKKEIIDHLSIEMIHAGCLPEVYYRGEPVYTEAQADLALVKTQALLNRVMSKSA

Radius of gyration: 17.64 Å; chains: 1; bounding box: 45×41×39 Å

pLDDT: mean 74.35, std 14.8, range [44.06, 93.81]

Organism: NCBI:txid933080